Protein AF-A0A9D1V4P6-F1 (afdb_monomer_lite)

Organism: NCBI:txid2838596

Structure (mmCIF, N/CA/C/O backbone):
data_AF-A0A9D1V4P6-F1
#
_entry.id   AF-A0A9D1V4P6-F1
#
loop_
_atom_site.group_PDB
_atom_site.id
_atom_site.type_symbol
_atom_site.label_atom_id
_atom_site.label_alt_id
_atom_site.label_comp_id
_atom_site.label_asym_id
_atom_site.label_entity_id
_atom_site.label_seq_id
_atom_site.pdbx_PDB_ins_code
_atom_site.Cartn_x
_atom_site.Cartn_y
_atom_site.Cartn_z
_atom_site.occupancy
_atom_site.B_iso_or_equiv
_atom_site.auth_seq_id
_atom_site.auth_comp_id
_atom_site.auth_asym_id
_atom_site.auth_atom_id
_atom_site.pdbx_PDB_model_num
ATOM 1 N N . MET A 1 1 ? 17.945 -30.569 3.697 1.00 49.16 1 MET A N 1
ATOM 2 C CA . MET A 1 1 ? 18.849 -29.405 3.568 1.00 49.16 1 MET A CA 1
ATOM 3 C C . MET A 1 1 ? 18.125 -28.332 2.766 1.00 49.16 1 MET A C 1
ATOM 5 O O . MET A 1 1 ? 17.898 -28.529 1.579 1.00 49.16 1 MET A O 1
ATOM 9 N N . LYS A 1 2 ? 17.649 -27.259 3.410 1.00 55.53 2 LYS A N 1
ATOM 10 C CA . LYS A 1 2 ? 17.020 -26.137 2.695 1.00 55.53 2 LYS A CA 1
ATOM 11 C C . LYS A 1 2 ? 18.140 -25.430 1.932 1.00 55.53 2 LYS A C 1
ATOM 13 O O . LYS A 1 2 ? 19.076 -24.958 2.566 1.00 55.53 2 LYS A O 1
ATOM 18 N N . LYS A 1 3 ? 18.102 -25.438 0.597 1.00 56.00 3 LYS A N 1
ATOM 19 C CA . LYS A 1 3 ? 19.032 -24.646 -0.216 1.00 56.00 3 LYS A CA 1
ATOM 20 C C . LYS A 1 3 ? 18.768 -23.180 0.124 1.00 56.00 3 LYS A C 1
ATOM 22 O O . LYS A 1 3 ? 17.733 -22.646 -0.261 1.00 56.00 3 LYS A O 1
ATOM 27 N N . VAL A 1 4 ? 19.644 -22.584 0.925 1.00 59.75 4 VAL A N 1
ATOM 28 C CA . VAL A 1 4 ? 19.560 -21.170 1.285 1.00 59.75 4 VAL A CA 1
ATOM 29 C C . VAL A 1 4 ? 19.909 -20.393 0.024 1.00 59.75 4 VAL A C 1
ATOM 31 O O . VAL A 1 4 ? 21.010 -20.542 -0.502 1.00 59.75 4 VAL A O 1
ATOM 34 N N . ASN A 1 5 ? 18.942 -19.657 -0.524 1.00 72.69 5 ASN A N 1
ATOM 35 C CA . ASN A 1 5 ? 19.188 -18.768 -1.650 1.00 72.69 5 ASN A CA 1
ATOM 36 C C . ASN A 1 5 ? 19.633 -17.418 -1.065 1.00 72.69 5 ASN A C 1
ATOM 38 O O . ASN A 1 5 ? 18.779 -16.677 -0.577 1.00 72.69 5 ASN A O 1
ATOM 42 N N . PRO A 1 6 ? 20.934 -17.088 -1.095 1.00 70.38 6 PRO A N 1
ATOM 43 C CA . PRO A 1 6 ? 21.469 -15.913 -0.406 1.00 70.38 6 PRO A CA 1
ATOM 44 C C . PRO A 1 6 ? 20.868 -14.594 -0.916 1.00 70.38 6 PRO A C 1
ATOM 46 O O . PRO A 1 6 ? 20.817 -13.609 -0.183 1.00 70.38 6 PRO A O 1
ATOM 49 N N . VAL A 1 7 ? 20.363 -14.577 -2.154 1.00 71.94 7 VAL A N 1
ATOM 50 C CA . VAL A 1 7 ? 19.687 -13.414 -2.744 1.00 71.94 7 VAL A CA 1
ATOM 51 C C . VAL A 1 7 ? 18.338 -13.161 -2.070 1.00 71.94 7 VAL A C 1
ATOM 53 O O . VAL A 1 7 ? 17.961 -12.016 -1.829 1.00 71.94 7 VAL A O 1
ATOM 56 N N . GLN A 1 8 ? 17.618 -14.231 -1.729 1.00 75.25 8 GLN A N 1
ATOM 57 C CA . GLN A 1 8 ? 16.301 -14.129 -1.113 1.00 75.25 8 GLN A CA 1
ATOM 58 C C . GLN A 1 8 ? 16.393 -13.599 0.323 1.00 75.25 8 GLN A C 1
ATOM 60 O O . GLN A 1 8 ? 15.545 -12.808 0.734 1.00 75.25 8 GLN A O 1
ATOM 65 N N . ASP A 1 9 ? 17.443 -13.983 1.048 1.00 78.62 9 ASP A N 1
ATOM 66 C CA . ASP A 1 9 ? 17.701 -13.520 2.414 1.00 78.62 9 ASP A CA 1
ATOM 67 C C . ASP A 1 9 ? 18.124 -12.042 2.447 1.00 78.62 9 ASP A C 1
ATOM 69 O O . ASP A 1 9 ? 17.712 -11.291 3.333 1.00 78.62 9 ASP A O 1
ATOM 73 N N . ALA A 1 10 ? 18.904 -11.590 1.457 1.00 87.38 10 ALA A N 1
ATOM 74 C CA . ALA A 1 10 ? 19.260 -10.178 1.312 1.00 87.38 10 ALA A CA 1
ATOM 75 C C . ALA A 1 10 ? 18.021 -9.304 1.048 1.00 87.38 10 ALA A C 1
ATOM 77 O O . ALA A 1 10 ? 17.852 -8.262 1.681 1.00 87.38 10 ALA A O 1
ATOM 78 N N . LEU A 1 11 ? 17.119 -9.768 0.177 1.00 88.06 11 LEU A N 1
ATOM 79 C CA . LEU A 1 11 ? 15.854 -9.091 -0.105 1.00 88.06 11 LEU A CA 1
ATOM 80 C C . LEU A 1 11 ? 14.940 -9.031 1.129 1.00 88.06 11 LEU A C 1
ATOM 82 O O . LEU A 1 11 ? 14.289 -8.016 1.367 1.00 88.06 11 LEU A O 1
ATOM 86 N N . GLU A 1 12 ? 14.873 -10.104 1.923 1.00 87.94 12 GLU A N 1
ATOM 87 C CA . GLU A 1 12 ? 14.105 -10.092 3.174 1.00 87.94 12 GLU A CA 1
ATOM 88 C C . GLU A 1 12 ? 14.614 -9.023 4.148 1.00 87.94 12 GLU A C 1
ATOM 90 O O . GLU A 1 12 ? 13.798 -8.307 4.731 1.00 87.94 12 GLU A O 1
ATOM 95 N N . ARG A 1 13 ? 15.937 -8.877 4.289 1.00 90.38 13 ARG A N 1
ATOM 96 C CA . ARG A 1 13 ? 16.547 -7.838 5.133 1.00 90.38 13 ARG A CA 1
ATOM 97 C C . ARG A 1 13 ? 16.227 -6.433 4.636 1.00 90.38 13 ARG A C 1
ATOM 99 O O . ARG A 1 13 ? 15.768 -5.611 5.421 1.00 90.38 13 ARG A O 1
ATOM 106 N N . GLU A 1 14 ? 16.366 -6.184 3.335 1.00 92.88 14 GLU A N 1
ATOM 107 C CA . GLU A 1 14 ? 16.023 -4.883 2.747 1.00 92.88 14 GLU A CA 1
ATOM 108 C C . GLU A 1 14 ? 14.546 -4.528 2.988 1.00 92.88 14 GLU A C 1
ATOM 110 O O . GLU A 1 14 ? 14.211 -3.406 3.367 1.00 92.88 14 GLU A O 1
ATOM 115 N N . ILE A 1 15 ? 13.643 -5.501 2.830 1.00 93.31 15 ILE A N 1
ATOM 116 C CA . ILE A 1 15 ? 12.218 -5.306 3.111 1.00 93.31 15 ILE A CA 1
ATOM 117 C C . ILE A 1 15 ? 11.986 -5.006 4.597 1.00 93.31 15 ILE A C 1
ATOM 119 O O . ILE A 1 15 ? 11.175 -4.135 4.914 1.00 93.31 15 ILE A O 1
ATOM 123 N N . GLN A 1 16 ? 12.678 -5.688 5.511 1.00 92.12 16 GLN A N 1
ATOM 124 C CA . GLN A 1 16 ? 12.578 -5.402 6.944 1.00 92.12 16 GLN A CA 1
ATOM 125 C C . GLN A 1 16 ? 13.032 -3.975 7.269 1.00 92.12 16 GLN A C 1
ATOM 127 O O . GLN A 1 16 ? 12.302 -3.263 7.961 1.00 92.12 16 GLN A O 1
ATOM 132 N N . ASP A 1 17 ? 14.153 -3.524 6.706 1.00 94.12 17 ASP A N 1
ATOM 133 C CA . ASP A 1 17 ? 14.674 -2.166 6.900 1.00 94.12 17 ASP A CA 1
ATOM 134 C C . ASP A 1 17 ? 13.703 -1.101 6.364 1.00 94.12 17 ASP A C 1
ATOM 136 O O . ASP A 1 17 ? 13.435 -0.092 7.021 1.00 94.12 17 ASP A O 1
ATOM 140 N N . LEU A 1 18 ? 13.081 -1.355 5.206 1.00 93.00 18 LEU A N 1
ATOM 141 C CA . LEU A 1 18 ? 12.051 -0.481 4.636 1.00 93.00 18 LEU A CA 1
ATOM 142 C C . LEU A 1 18 ? 10.794 -0.383 5.517 1.00 93.00 18 LEU A C 1
ATOM 144 O O . LEU A 1 18 ? 10.125 0.657 5.525 1.00 93.00 18 LEU A O 1
ATOM 148 N N . LEU A 1 19 ? 10.443 -1.454 6.237 1.00 94.31 19 LEU A N 1
ATOM 149 C CA . LEU A 1 19 ? 9.251 -1.524 7.089 1.00 94.31 19 LEU A CA 1
ATOM 150 C C . LEU A 1 19 ? 9.510 -1.152 8.558 1.00 94.31 19 LEU A C 1
ATOM 152 O O . LEU A 1 19 ? 8.548 -0.886 9.289 1.00 94.31 19 LEU A O 1
ATOM 156 N N . ALA A 1 20 ? 10.771 -1.083 8.988 1.00 93.81 20 ALA A N 1
ATOM 157 C CA . ALA A 1 20 ? 11.182 -0.701 10.337 1.00 93.81 20 ALA A CA 1
ATOM 158 C C . ALA A 1 20 ? 10.517 0.593 10.861 1.00 93.81 20 ALA A C 1
ATOM 160 O O . ALA A 1 20 ? 9.982 0.551 11.971 1.00 93.81 20 ALA A O 1
ATOM 161 N N . PRO A 1 21 ? 10.429 1.705 10.095 1.00 94.56 21 PRO A N 1
ATOM 162 C CA . PRO A 1 21 ? 9.886 2.966 10.611 1.00 94.56 21 PRO A CA 1
ATOM 163 C C . PRO A 1 21 ? 8.352 3.014 10.727 1.00 94.56 21 PRO A C 1
ATOM 165 O O . PRO A 1 21 ? 7.805 4.000 11.222 1.00 94.56 21 PRO A O 1
ATOM 168 N N . TYR A 1 22 ? 7.625 2.002 10.246 1.00 94.25 22 TYR A N 1
ATOM 169 C CA . TYR A 1 22 ? 6.158 1.988 10.278 1.00 94.25 22 TYR A CA 1
ATOM 170 C C . TYR A 1 22 ? 5.630 1.244 11.517 1.00 94.25 22 TYR A C 1
ATOM 172 O O . TYR A 1 22 ? 6.310 0.357 12.023 1.00 94.25 22 TYR A O 1
ATOM 180 N N . PRO A 1 23 ? 4.425 1.553 12.026 1.00 93.94 23 PRO A N 1
ATOM 181 C CA . PRO A 1 23 ? 3.802 0.770 13.098 1.00 93.94 23 PRO A CA 1
ATOM 182 C C . PRO A 1 23 ? 3.298 -0.590 12.588 1.00 93.94 23 PRO A C 1
ATOM 184 O O . PRO A 1 23 ? 3.123 -0.769 11.384 1.00 93.94 23 PRO A O 1
ATOM 187 N N . ASP A 1 24 ? 3.044 -1.536 13.494 1.00 93.75 24 ASP A N 1
ATOM 188 C CA . ASP A 1 24 ? 2.367 -2.806 13.197 1.00 93.75 24 ASP A CA 1
ATOM 189 C C . ASP A 1 24 ? 1.133 -2.950 14.107 1.00 93.75 24 ASP A C 1
ATOM 191 O O . ASP A 1 24 ? 1.297 -2.921 15.328 1.00 93.75 24 ASP A O 1
ATOM 195 N N . PRO A 1 25 ? -0.099 -3.040 13.572 1.00 92.31 25 PRO A N 1
ATOM 196 C CA . PRO A 1 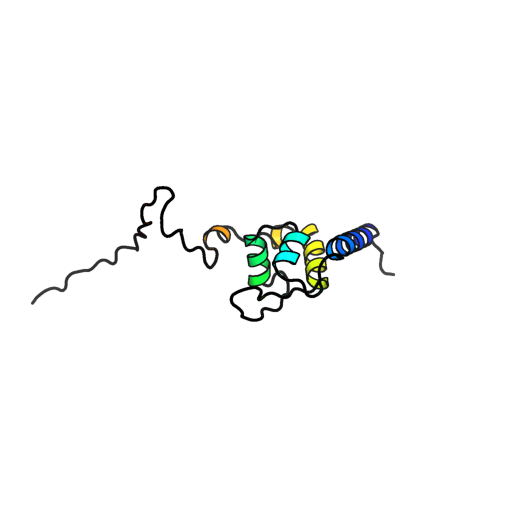25 ? -0.468 -2.965 12.157 1.00 92.31 25 PRO A CA 1
ATOM 197 C C . PRO A 1 25 ? -0.386 -1.537 11.588 1.00 92.31 25 PRO A C 1
ATOM 199 O O . PRO A 1 25 ? -0.719 -0.549 12.251 1.00 92.31 25 PRO A O 1
ATOM 202 N N . MET A 1 26 ? 0.005 -1.411 10.316 1.00 94.25 26 MET A N 1
ATOM 203 C CA . MET A 1 26 ? 0.076 -0.123 9.623 1.00 94.25 26 MET A CA 1
ATOM 204 C C . MET A 1 26 ? -1.224 0.226 8.896 1.00 94.25 26 MET A C 1
ATOM 206 O O . MET A 1 26 ? -1.937 -0.627 8.372 1.00 94.25 26 MET A O 1
ATOM 210 N N . GLY A 1 27 ? -1.514 1.524 8.801 1.00 94.25 27 GLY A N 1
ATOM 211 C CA . GLY A 1 27 ? -2.630 2.021 7.998 1.00 94.25 27 GLY A CA 1
ATOM 212 C C . GLY A 1 27 ? -2.290 2.169 6.510 1.00 94.25 27 GLY A C 1
ATOM 213 O O . GLY A 1 27 ? -1.124 2.198 6.108 1.00 94.25 27 GLY A O 1
ATOM 214 N N . ARG A 1 28 ? -3.321 2.408 5.685 1.00 94.19 28 ARG A N 1
ATOM 215 C CA . ARG A 1 28 ? -3.202 2.612 4.222 1.00 94.19 28 ARG A CA 1
ATOM 216 C C . ARG A 1 28 ? -2.139 3.642 3.811 1.00 94.19 28 ARG A C 1
ATOM 218 O O . ARG A 1 28 ? -1.482 3.475 2.787 1.00 94.19 28 ARG A O 1
ATOM 225 N N . THR A 1 29 ? -1.980 4.726 4.573 1.00 94.31 29 THR A N 1
ATOM 226 C CA . THR A 1 29 ? -0.980 5.766 4.271 1.00 94.31 29 THR A CA 1
ATOM 227 C C . THR A 1 29 ? 0.447 5.245 4.420 1.00 94.31 29 THR A C 1
ATOM 229 O O . THR A 1 29 ? 1.282 5.559 3.574 1.00 94.31 29 THR A O 1
ATOM 232 N N . GLY A 1 30 ? 0.715 4.446 5.460 1.00 94.75 30 GLY A N 1
ATOM 233 C CA . GLY A 1 30 ? 2.010 3.794 5.663 1.00 94.75 30 GLY A CA 1
ATOM 234 C C . GLY A 1 30 ? 2.287 2.793 4.550 1.00 94.75 30 GLY A C 1
ATOM 235 O O . GLY A 1 30 ? 3.285 2.926 3.852 1.00 94.75 30 GLY A O 1
ATOM 236 N N . PHE A 1 31 ? 1.320 1.914 4.275 1.00 95.94 31 PHE A N 1
ATOM 237 C CA . PHE A 1 31 ? 1.387 0.941 3.183 1.00 95.94 31 PHE A CA 1
ATOM 238 C C . PHE A 1 31 ? 1.709 1.580 1.824 1.00 95.94 31 PHE A C 1
ATOM 240 O O . PHE A 1 31 ? 2.618 1.139 1.122 1.00 95.94 31 PHE A O 1
ATOM 247 N N . ARG A 1 32 ? 1.025 2.680 1.472 1.00 95.88 32 ARG A N 1
ATOM 248 C CA . ARG A 1 32 ? 1.289 3.431 0.235 1.00 95.88 32 ARG A CA 1
ATOM 249 C C . ARG A 1 32 ? 2.740 3.919 0.156 1.00 95.88 32 ARG A C 1
ATOM 251 O O . ARG A 1 32 ? 3.357 3.795 -0.900 1.00 95.88 32 ARG A O 1
ATOM 258 N N . LYS A 1 33 ? 3.250 4.513 1.243 1.00 95.69 33 LYS A N 1
ATOM 259 C CA . LYS A 1 33 ? 4.610 5.067 1.304 1.00 95.69 33 LYS A CA 1
ATOM 260 C C . LYS A 1 33 ? 5.661 3.956 1.257 1.00 95.69 33 LYS A C 1
ATOM 262 O O . LYS A 1 33 ? 6.560 4.036 0.427 1.00 95.69 33 LYS A O 1
ATOM 267 N N . ALA A 1 34 ? 5.492 2.910 2.065 1.00 94.81 34 ALA A N 1
ATOM 268 C CA . ALA A 1 34 ? 6.377 1.749 2.108 1.00 94.81 34 ALA A CA 1
ATOM 269 C C . ALA A 1 34 ? 6.489 1.062 0.738 1.00 94.81 34 ALA A C 1
ATOM 271 O O . ALA A 1 34 ? 7.585 0.808 0.253 1.00 94.81 34 ALA A O 1
ATOM 272 N N . CYS A 1 35 ? 5.359 0.842 0.060 1.00 93.56 35 CYS A N 1
ATOM 273 C CA . CYS A 1 35 ? 5.331 0.135 -1.222 1.00 93.56 35 CYS A CA 1
ATOM 274 C C . CYS A 1 35 ? 5.612 1.015 -2.451 1.00 93.56 35 CYS A C 1
ATOM 276 O O . CYS A 1 35 ? 5.611 0.498 -3.573 1.00 93.56 35 CYS A O 1
ATOM 278 N N . ARG A 1 36 ? 5.793 2.332 -2.268 1.00 94.19 36 ARG A N 1
ATOM 279 C CA . ARG A 1 36 ? 5.951 3.325 -3.349 1.00 94.19 36 ARG A CA 1
ATOM 280 C C . ARG A 1 36 ? 4.877 3.187 -4.439 1.00 94.19 36 ARG A C 1
ATOM 282 O O . ARG A 1 36 ? 5.174 3.126 -5.629 1.00 94.19 36 ARG A O 1
ATOM 289 N N . ILE A 1 37 ? 3.613 3.103 -4.026 1.00 94.00 37 ILE A N 1
ATOM 290 C CA . ILE A 1 37 ? 2.465 2.959 -4.937 1.00 94.00 37 ILE A CA 1
ATOM 291 C C . ILE A 1 37 ? 1.563 4.195 -4.931 1.00 94.00 37 ILE A C 1
ATOM 293 O O . ILE A 1 37 ? 1.564 5.010 -4.005 1.00 94.00 37 ILE A O 1
ATOM 297 N N . GLY A 1 38 ? 0.755 4.332 -5.981 1.00 91.81 38 GLY A N 1
ATOM 298 C CA . GLY A 1 38 ? -0.271 5.365 -6.061 1.00 91.81 38 GLY A CA 1
ATOM 299 C C . GLY A 1 38 ? -1.417 5.134 -5.069 1.00 91.81 38 GLY A C 1
ATOM 300 O O . GLY A 1 38 ? -1.657 4.022 -4.598 1.00 91.81 38 GLY A O 1
ATOM 301 N N . THR A 1 39 ? -2.179 6.193 -4.786 1.00 90.31 39 THR A N 1
ATOM 302 C CA . THR A 1 39 ? -3.365 6.127 -3.911 1.00 90.31 39 THR A CA 1
ATOM 303 C C . THR A 1 39 ? -4.419 5.153 -4.436 1.00 90.31 39 THR A C 1
ATOM 305 O O . THR A 1 39 ? -5.032 4.424 -3.667 1.00 90.31 39 THR A O 1
ATOM 308 N N . ARG A 1 40 ? -4.633 5.125 -5.752 1.00 90.19 40 ARG A N 1
ATOM 309 C CA . ARG A 1 40 ? -5.655 4.271 -6.375 1.00 90.19 40 ARG A CA 1
ATOM 310 C C . ARG A 1 40 ? -5.244 2.802 -6.354 1.00 90.19 40 ARG A C 1
ATOM 312 O O . ARG A 1 40 ? -6.070 1.939 -6.084 1.00 90.19 40 ARG A O 1
ATOM 319 N N . THR A 1 41 ? -3.958 2.537 -6.571 1.00 92.31 41 THR A N 1
ATOM 320 C CA . THR A 1 41 ? -3.376 1.193 -6.513 1.00 92.31 41 THR A CA 1
ATOM 321 C C . THR A 1 41 ? -3.439 0.624 -5.101 1.00 92.31 41 THR A C 1
ATOM 323 O O . THR A 1 41 ? -3.822 -0.525 -4.936 1.00 92.31 41 THR A O 1
ATOM 326 N N . SER A 1 42 ? -3.147 1.422 -4.066 1.00 93.44 42 SER A N 1
ATOM 327 C CA . SER A 1 42 ? -3.271 0.925 -2.690 1.00 93.44 42 SER A CA 1
ATOM 328 C C . SER A 1 42 ? -4.706 0.544 -2.347 1.00 93.44 42 SER A C 1
ATOM 330 O O . SER A 1 42 ? -4.923 -0.426 -1.637 1.00 93.44 42 SER A O 1
ATOM 332 N N . ILE A 1 43 ? -5.695 1.261 -2.880 1.00 91.56 43 ILE A N 1
ATOM 333 C CA . ILE A 1 43 ? -7.104 0.949 -2.633 1.00 91.56 43 ILE A CA 1
ATOM 334 C C . ILE A 1 43 ? -7.529 -0.299 -3.401 1.00 91.56 43 ILE A C 1
ATOM 336 O O . ILE A 1 43 ? -8.172 -1.158 -2.810 1.00 91.56 43 ILE A O 1
ATOM 340 N N . TYR A 1 44 ? -7.105 -0.439 -4.660 1.00 92.44 44 TYR A N 1
ATOM 341 C CA . TYR A 1 44 ? -7.303 -1.667 -5.429 1.00 92.44 44 TYR A CA 1
ATOM 342 C C . TYR A 1 44 ? -6.808 -2.896 -4.666 1.00 92.44 44 TYR A C 1
ATOM 344 O O . TYR A 1 44 ? -7.574 -3.830 -4.460 1.00 92.44 44 TYR A O 1
ATOM 352 N N . LEU A 1 45 ? -5.554 -2.875 -4.206 1.00 93.81 45 LEU A N 1
ATOM 353 C CA . LEU A 1 45 ? -4.921 -4.019 -3.544 1.00 93.81 45 LEU A CA 1
ATOM 354 C C . LEU A 1 45 ? -5.648 -4.439 -2.261 1.00 93.81 45 LEU A C 1
ATOM 356 O O . LEU A 1 45 ? -5.773 -5.628 -1.991 1.00 93.81 45 LEU A O 1
ATOM 360 N N . LEU A 1 46 ? -6.145 -3.465 -1.495 1.00 93.06 46 LEU A N 1
ATOM 361 C CA . LEU A 1 46 ? -6.846 -3.717 -0.235 1.00 93.06 46 LEU A CA 1
ATOM 362 C C . LEU A 1 46 ? -8.306 -4.135 -0.455 1.00 93.06 46 LEU A C 1
ATOM 364 O O . LEU A 1 46 ? -8.805 -4.999 0.253 1.00 93.06 46 LEU A O 1
ATOM 368 N N . GLN A 1 47 ? -8.996 -3.554 -1.443 1.00 89.69 47 GLN A N 1
ATOM 369 C CA . GLN A 1 47 ? -10.389 -3.905 -1.753 1.00 89.69 47 GLN A CA 1
ATOM 370 C C . GLN A 1 47 ? -10.520 -5.248 -2.472 1.00 89.69 47 GLN A C 1
ATOM 372 O O . GLN A 1 47 ? -11.493 -5.958 -2.249 1.00 89.69 47 GLN A O 1
ATOM 377 N N . SER A 1 48 ? -9.557 -5.590 -3.330 1.00 90.19 48 SER A N 1
ATOM 378 C CA . SER A 1 48 ? -9.514 -6.884 -4.026 1.00 90.19 48 SER A CA 1
ATOM 379 C C . SER A 1 48 ? -9.021 -8.031 -3.141 1.00 90.19 48 SER A C 1
ATOM 381 O O . SER A 1 48 ? -9.108 -9.184 -3.549 1.00 90.19 48 SER A O 1
ATOM 383 N N . GLY A 1 49 ? -8.481 -7.734 -1.953 1.00 91.56 49 GLY A N 1
ATOM 384 C CA . GLY A 1 49 ? -7.903 -8.739 -1.057 1.00 91.56 49 GLY A CA 1
ATOM 385 C C . GLY A 1 49 ? -6.545 -9.285 -1.511 1.00 91.56 49 GLY A C 1
ATOM 386 O O . GLY A 1 49 ? -6.045 -10.235 -0.916 1.00 91.56 49 GLY A O 1
ATOM 387 N N . LEU A 1 50 ? -5.914 -8.684 -2.529 1.00 93.38 50 LEU A N 1
ATOM 388 C CA . LEU A 1 50 ? -4.561 -9.051 -2.975 1.00 93.38 50 LEU A CA 1
ATOM 389 C C . LEU A 1 50 ? -3.506 -8.830 -1.887 1.00 93.38 50 LEU A C 1
ATOM 391 O O . LEU A 1 50 ? -2.479 -9.512 -1.867 1.00 93.38 50 LEU A O 1
ATOM 395 N N . VAL A 1 51 ? -3.760 -7.866 -1.003 1.00 94.50 51 VAL A N 1
ATOM 396 C CA . VAL A 1 51 ? -3.025 -7.683 0.246 1.00 94.50 51 VAL A CA 1
ATOM 397 C C . VAL A 1 51 ? -4.007 -7.895 1.395 1.00 94.50 51 VAL A C 1
ATOM 399 O O . VAL A 1 51 ? -4.962 -7.118 1.503 1.00 94.50 51 VAL A O 1
ATOM 402 N N . PRO A 1 52 ? -3.794 -8.920 2.242 1.00 94.62 52 PRO A N 1
ATOM 403 C CA . PRO A 1 52 ? -4.617 -9.141 3.420 1.00 94.62 52 PRO A CA 1
ATOM 404 C C . PRO A 1 52 ? -4.661 -7.891 4.299 1.00 94.62 52 PRO A C 1
ATOM 406 O O . PRO A 1 52 ? -3.645 -7.237 4.547 1.00 94.62 52 PRO A O 1
ATOM 409 N N . CYS A 1 53 ? -5.862 -7.521 4.731 1.00 94.56 53 CYS A N 1
ATOM 410 C CA . CYS A 1 53 ? -6.057 -6.402 5.637 1.00 94.56 53 CYS A CA 1
ATOM 411 C C . CYS A 1 53 ? -7.341 -6.574 6.441 1.00 94.56 53 CYS A C 1
ATOM 413 O O . CYS A 1 53 ? -8.326 -7.139 5.964 1.00 94.56 53 CYS A O 1
ATOM 415 N N . GLU A 1 54 ? -7.348 -6.024 7.649 1.00 92.75 54 GLU A N 1
ATOM 416 C CA . GLU A 1 54 ? -8.566 -5.872 8.428 1.00 92.75 54 GLU A CA 1
ATOM 417 C C . GLU A 1 54 ? -9.234 -4.549 8.056 1.00 92.75 54 GLU A C 1
ATOM 419 O O . GLU A 1 54 ? -8.603 -3.483 8.071 1.00 92.75 54 GLU A O 1
ATOM 424 N N . ASN A 1 55 ? -10.530 -4.603 7.755 1.00 89.38 55 ASN A N 1
ATOM 425 C CA . ASN A 1 55 ? -11.342 -3.422 7.500 1.00 89.38 55 ASN A CA 1
ATOM 426 C C . ASN A 1 55 ? -12.320 -3.205 8.660 1.00 89.38 55 ASN A C 1
ATOM 428 O O . ASN A 1 55 ? -13.215 -4.006 8.897 1.00 89.38 55 ASN A O 1
ATOM 432 N N . THR A 1 56 ? -12.171 -2.085 9.367 1.00 87.81 56 THR A N 1
ATOM 433 C CA . THR A 1 56 ? -13.010 -1.721 10.525 1.00 87.81 56 THR A CA 1
ATOM 434 C C . THR A 1 56 ? -14.402 -1.200 10.111 1.00 87.81 56 THR A C 1
ATOM 436 O O . THR A 1 56 ? -15.202 -0.840 10.964 1.00 87.81 56 THR A O 1
ATOM 439 N N . GLY A 1 57 ? -14.697 -1.058 8.812 1.00 86.31 57 GLY A N 1
ATOM 440 C CA . GLY A 1 57 ? -15.991 -0.565 8.307 1.00 86.31 57 GLY A CA 1
ATOM 441 C C . GLY A 1 57 ? -16.216 0.948 8.449 1.00 86.31 57 GLY A C 1
ATOM 442 O O . GLY A 1 57 ? -17.213 1.480 7.971 1.00 86.31 57 GLY A O 1
ATOM 443 N N . LYS A 1 58 ? -15.278 1.674 9.068 1.00 88.62 58 LYS A N 1
ATOM 444 C CA . LYS A 1 58 ? -15.318 3.141 9.174 1.00 88.62 58 LYS A CA 1
ATOM 445 C C . LYS A 1 58 ? -15.171 3.799 7.797 1.00 88.62 58 LYS A C 1
ATOM 447 O O . LYS A 1 58 ? -14.482 3.287 6.919 1.00 88.62 58 LYS A O 1
ATOM 452 N N . GLN A 1 59 ? -15.732 4.996 7.630 1.00 80.50 59 GLN A N 1
ATOM 453 C CA . GLN A 1 59 ? -15.618 5.743 6.370 1.00 80.50 59 GLN A CA 1
ATOM 454 C C . GLN A 1 59 ? -14.167 6.136 6.042 1.00 80.50 59 GLN A C 1
ATOM 456 O O . GLN A 1 59 ? -13.759 6.167 4.881 1.00 80.50 59 GLN A O 1
ATOM 461 N N . THR A 1 60 ? -13.366 6.437 7.067 1.00 85.50 60 THR A N 1
ATOM 462 C CA . THR A 1 60 ? -11.956 6.813 6.922 1.00 85.50 60 THR A CA 1
ATOM 463 C C . THR A 1 60 ? -11.077 6.009 7.875 1.00 85.50 60 THR A C 1
ATOM 465 O O . THR A 1 60 ? -11.550 5.495 8.887 1.00 85.50 60 THR A O 1
ATOM 468 N N . ARG A 1 61 ? -9.783 5.881 7.536 1.00 85.44 61 ARG A N 1
ATOM 469 C CA . ARG A 1 61 ? -8.767 5.158 8.334 1.00 85.44 61 ARG A CA 1
ATOM 470 C C . ARG A 1 61 ? -9.217 3.750 8.771 1.00 85.44 61 ARG A C 1
ATOM 472 O O . ARG A 1 61 ? -8.926 3.319 9.878 1.00 85.44 61 ARG A O 1
ATOM 479 N N . CYS A 1 62 ? -9.928 3.045 7.893 1.00 90.06 62 CYS A N 1
ATOM 480 C CA . CYS A 1 62 ? -10.544 1.756 8.194 1.00 90.06 62 CYS A CA 1
ATOM 481 C C . CYS A 1 62 ? -9.627 0.541 8.024 1.00 90.06 62 CYS A C 1
ATOM 483 O O . CYS A 1 62 ? -9.945 -0.512 8.563 1.00 90.06 62 CYS A O 1
ATOM 485 N N . TYR A 1 63 ? -8.510 0.687 7.310 1.00 92.94 63 TYR A N 1
ATOM 486 C CA . TYR A 1 63 ? -7.587 -0.410 7.021 1.00 92.94 63 TYR A CA 1
ATOM 487 C C . TYR A 1 63 ? -6.502 -0.549 8.086 1.00 92.94 63 TYR A C 1
ATOM 489 O O . TYR A 1 63 ? -5.811 0.434 8.385 1.00 92.94 63 TYR A O 1
ATOM 497 N N . LYS A 1 64 ? -6.297 -1.780 8.552 1.00 95.25 64 LYS A N 1
ATOM 498 C CA . LYS A 1 64 ? -5.124 -2.226 9.307 1.00 95.25 64 LYS A CA 1
ATOM 499 C C . LYS A 1 64 ? -4.449 -3.354 8.532 1.00 95.25 64 LYS A C 1
ATOM 501 O O . LYS A 1 64 ? -5.117 -4.288 8.100 1.00 95.25 64 LYS A O 1
ATOM 506 N N . ILE A 1 65 ? -3.150 -3.228 8.304 1.00 96.31 65 ILE A N 1
ATOM 507 C CA . ILE A 1 65 ? -2.375 -4.135 7.455 1.00 96.31 65 ILE A CA 1
ATOM 508 C C . ILE A 1 65 ? -1.165 -4.584 8.268 1.00 96.31 65 ILE A C 1
ATOM 510 O O . ILE A 1 65 ? -0.426 -3.730 8.768 1.00 96.31 65 ILE A O 1
ATOM 514 N N . ALA A 1 66 ? -0.966 -5.891 8.414 1.00 96.19 66 ALA A N 1
ATOM 515 C CA . ALA A 1 66 ? 0.180 -6.413 9.146 1.00 96.19 66 ALA A CA 1
ATOM 516 C C . ALA A 1 66 ? 1.475 -6.198 8.350 1.00 96.19 66 ALA A C 1
ATOM 518 O O . ALA A 1 66 ? 1.491 -6.297 7.118 1.00 96.19 66 ALA A O 1
ATOM 519 N N . LYS A 1 67 ? 2.591 -5.932 9.038 1.00 95.75 67 LYS A N 1
ATOM 520 C CA . LYS A 1 67 ? 3.905 -5.807 8.376 1.00 95.75 67 LYS A CA 1
ATOM 521 C C . LYS A 1 67 ? 4.295 -7.066 7.605 1.00 95.75 67 LYS A C 1
ATOM 523 O O . LYS A 1 67 ? 4.870 -6.956 6.524 1.00 95.75 67 LYS A O 1
ATOM 528 N N . SER A 1 68 ? 3.961 -8.238 8.141 1.00 94.88 68 SER A N 1
ATOM 529 C CA . SER A 1 68 ? 4.189 -9.539 7.503 1.00 94.88 68 SER A CA 1
ATOM 530 C C . SER A 1 68 ? 3.522 -9.633 6.129 1.00 94.88 68 SER A C 1
ATOM 532 O O . SER A 1 68 ? 4.161 -10.056 5.166 1.00 94.88 68 SER A O 1
ATOM 534 N N . ASP A 1 69 ? 2.277 -9.172 6.012 1.00 95.44 69 ASP A N 1
ATOM 535 C CA . ASP A 1 69 ? 1.519 -9.195 4.759 1.00 95.44 69 ASP A CA 1
ATOM 536 C C . ASP A 1 69 ? 2.088 -8.215 3.733 1.00 95.44 69 ASP A C 1
ATOM 538 O O . ASP A 1 69 ? 2.191 -8.531 2.546 1.00 95.44 69 ASP A O 1
ATOM 542 N N . VAL A 1 70 ? 2.533 -7.037 4.186 1.00 95.50 70 VAL A N 1
ATOM 543 C CA . VAL A 1 70 ? 3.225 -6.072 3.319 1.00 95.50 70 VAL A CA 1
ATOM 544 C C . VAL A 1 70 ? 4.546 -6.645 2.812 1.00 95.50 70 VAL A C 1
ATOM 546 O O . VAL A 1 70 ? 4.848 -6.522 1.624 1.00 95.50 70 VAL A O 1
ATOM 549 N N . ALA A 1 71 ? 5.317 -7.303 3.679 1.00 94.69 71 ALA A N 1
ATOM 550 C CA . ALA A 1 71 ? 6.553 -7.963 3.286 1.00 94.69 71 ALA A CA 1
ATOM 551 C C . ALA A 1 71 ? 6.287 -9.077 2.261 1.00 94.69 71 ALA A C 1
ATOM 553 O O . ALA A 1 71 ? 6.950 -9.133 1.226 1.00 94.69 71 ALA A O 1
ATOM 554 N N . ALA A 1 72 ? 5.272 -9.917 2.489 1.00 94.12 72 ALA A N 1
ATOM 555 C CA . ALA A 1 72 ? 4.870 -10.961 1.549 1.00 94.12 72 ALA A CA 1
ATOM 556 C C . ALA A 1 72 ? 4.447 -10.382 0.188 1.00 94.12 72 ALA A C 1
ATOM 558 O O . ALA A 1 72 ? 4.866 -10.889 -0.856 1.00 94.12 72 ALA A O 1
ATOM 559 N N . TYR A 1 73 ? 3.678 -9.290 0.194 1.00 94.75 73 TYR A N 1
ATOM 560 C CA . TYR A 1 73 ? 3.300 -8.561 -1.014 1.00 94.75 73 TYR A CA 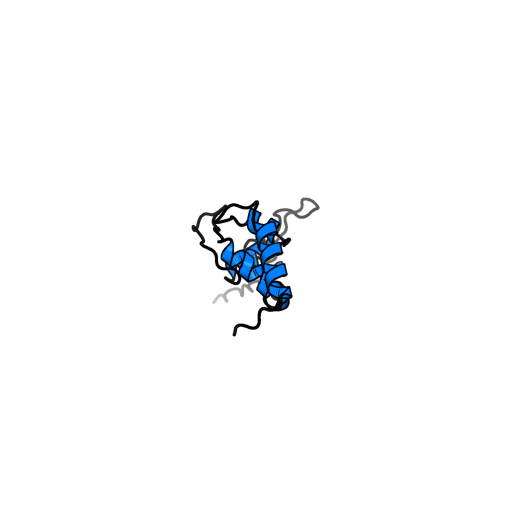1
ATOM 561 C C . TYR A 1 73 ? 4.519 -8.036 -1.777 1.00 94.75 73 TYR A C 1
ATOM 563 O O . TYR A 1 73 ? 4.615 -8.257 -2.980 1.00 94.75 73 TYR A O 1
ATOM 571 N N . LEU A 1 74 ? 5.471 -7.380 -1.104 1.00 93.75 74 LEU A N 1
ATOM 572 C CA . LEU A 1 74 ? 6.668 -6.833 -1.752 1.00 93.75 74 LEU A CA 1
ATOM 573 C C . LEU A 1 74 ? 7.511 -7.927 -2.415 1.00 93.75 74 LEU A C 1
ATOM 575 O O . LEU A 1 74 ? 7.946 -7.757 -3.553 1.00 93.75 74 LEU A O 1
ATOM 579 N N . ARG A 1 75 ? 7.663 -9.076 -1.748 1.00 92.44 75 ARG A N 1
ATOM 580 C CA . ARG A 1 75 ? 8.378 -10.240 -2.292 1.00 92.44 75 ARG A CA 1
ATOM 581 C C . ARG A 1 75 ? 7.695 -10.803 -3.531 1.00 92.44 75 ARG A C 1
ATOM 583 O O . ARG A 1 75 ? 8.339 -10.990 -4.558 1.00 92.44 75 ARG A O 1
ATOM 590 N N . ARG A 1 76 ? 6.384 -11.053 -3.453 1.00 91.88 76 ARG A N 1
ATOM 591 C CA . ARG A 1 76 ? 5.614 -11.609 -4.575 1.00 91.88 76 ARG A CA 1
ATOM 592 C C . ARG A 1 76 ? 5.508 -10.631 -5.737 1.00 91.88 76 ARG A C 1
ATOM 594 O O . ARG A 1 76 ? 5.576 -11.050 -6.881 1.00 91.88 76 ARG A O 1
ATOM 601 N N . ARG A 1 77 ? 5.399 -9.330 -5.465 1.00 93.12 77 ARG A N 1
ATOM 602 C CA . ARG A 1 77 ? 5.342 -8.291 -6.500 1.00 93.12 77 ARG A CA 1
ATOM 603 C C . ARG A 1 77 ? 6.607 -8.244 -7.352 1.00 93.12 77 ARG A C 1
ATOM 605 O O . ARG A 1 77 ? 6.507 -7.940 -8.535 1.00 93.12 77 ARG A O 1
ATOM 612 N N . LEU A 1 78 ? 7.773 -8.512 -6.764 1.00 89.12 78 LEU A N 1
ATOM 613 C CA . LEU A 1 78 ? 9.031 -8.588 -7.509 1.00 89.12 78 LEU A CA 1
ATOM 614 C C . LEU A 1 78 ? 9.069 -9.803 -8.444 1.00 89.12 78 LEU A C 1
ATOM 616 O O . LEU A 1 78 ? 9.594 -9.692 -9.546 1.00 89.12 78 LEU A O 1
ATOM 620 N N . ALA A 1 79 ? 8.482 -10.927 -8.028 1.00 89.62 79 ALA A N 1
ATOM 621 C CA . ALA A 1 79 ? 8.377 -12.125 -8.858 1.00 89.62 79 ALA A CA 1
ATOM 622 C C . ALA A 1 79 ? 7.302 -11.990 -9.954 1.00 89.62 79 ALA A C 1
ATOM 624 O O . ALA A 1 79 ? 7.528 -12.370 -11.098 1.00 89.62 79 ALA A O 1
ATOM 625 N N . GLU A 1 80 ? 6.139 -11.429 -9.612 1.00 90.56 80 GLU A N 1
ATOM 626 C CA . GLU A 1 80 ? 4.943 -11.409 -10.461 1.00 90.56 80 GLU A CA 1
ATOM 627 C C . GLU A 1 80 ? 4.257 -10.029 -10.444 1.00 90.56 80 GLU A C 1
ATOM 629 O O . GLU A 1 80 ? 3.165 -9.855 -9.892 1.00 90.56 80 GLU A O 1
ATOM 634 N N . PRO A 1 81 ? 4.856 -8.999 -11.067 1.00 89.12 81 PRO A N 1
ATOM 635 C CA . PRO A 1 81 ? 4.295 -7.646 -11.050 1.00 89.12 81 PRO A CA 1
ATOM 636 C C . PRO A 1 81 ? 2.948 -7.542 -11.784 1.00 89.12 81 PRO A C 1
ATOM 638 O O . PRO A 1 81 ? 2.108 -6.708 -11.432 1.00 89.12 81 PRO A O 1
ATOM 641 N N . VAL A 1 82 ? 2.716 -8.398 -12.784 1.00 89.88 82 VAL A N 1
ATOM 642 C CA . VAL A 1 82 ? 1.481 -8.417 -13.585 1.00 89.88 82 VAL A CA 1
ATOM 643 C C . VAL A 1 82 ? 0.268 -8.788 -12.729 1.00 89.88 82 VAL A C 1
ATOM 645 O O . VAL A 1 82 ? -0.777 -8.160 -12.868 1.00 89.88 82 VAL A O 1
ATOM 648 N N . TYR A 1 83 ? 0.423 -9.717 -11.781 1.00 90.62 83 TYR A N 1
ATOM 649 C CA . TYR A 1 83 ? -0.656 -10.168 -10.895 1.00 90.62 83 TYR A CA 1
ATOM 650 C C . TYR A 1 83 ? -1.231 -9.034 -10.028 1.00 90.62 83 TYR A C 1
ATOM 652 O O . TYR A 1 83 ? -2.428 -8.970 -9.757 1.00 90.62 83 TYR A O 1
ATOM 660 N N . TYR A 1 84 ? -0.378 -8.087 -9.632 1.00 90.81 84 TYR A N 1
ATOM 661 C CA . TYR A 1 84 ? -0.761 -6.947 -8.796 1.00 90.81 84 TYR A CA 1
ATOM 662 C C . TYR A 1 84 ? -1.161 -5.702 -9.593 1.00 90.81 84 TYR A C 1
ATOM 664 O O . TYR A 1 84 ? -1.523 -4.675 -9.007 1.0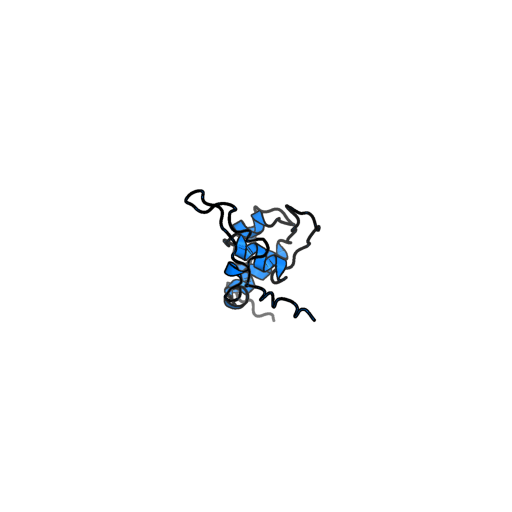0 90.81 84 TYR A O 1
ATOM 672 N N . THR A 1 85 ? -1.097 -5.767 -10.922 1.00 89.44 85 THR A N 1
ATOM 673 C CA . THR A 1 85 ? -1.491 -4.658 -11.787 1.00 89.44 85 THR A CA 1
ATOM 674 C C . THR A 1 85 ? -3.016 -4.654 -11.936 1.00 89.44 85 THR A C 1
ATOM 676 O O . THR A 1 85 ? -3.591 -5.681 -12.292 1.00 89.44 85 THR A O 1
ATOM 679 N N . PRO A 1 86 ? -3.709 -3.529 -11.667 1.00 88.81 86 PRO A N 1
ATOM 680 C CA . PRO A 1 86 ? -5.157 -3.478 -11.831 1.00 88.81 86 PRO A CA 1
ATOM 681 C C . PRO A 1 86 ? -5.575 -3.741 -13.284 1.00 88.81 86 PRO A C 1
ATOM 683 O O . PRO A 1 86 ? -4.889 -3.271 -14.199 1.00 88.81 86 PRO A O 1
ATOM 686 N N . PRO A 1 87 ? -6.717 -4.412 -13.518 1.00 88.31 87 PRO A N 1
ATOM 687 C CA . PRO A 1 87 ? -7.210 -4.659 -14.864 1.00 88.31 87 PRO A CA 1
ATOM 688 C C . PRO A 1 87 ? -7.512 -3.347 -15.597 1.00 88.31 87 PRO A C 1
ATOM 690 O O . PRO A 1 87 ? -7.821 -2.310 -14.991 1.00 88.31 87 PRO A O 1
ATOM 693 N N . SER A 1 88 ? -7.446 -3.400 -16.930 1.00 81.88 88 SER A N 1
ATOM 694 C CA . SER A 1 88 ? -7.797 -2.262 -17.781 1.00 81.88 88 SER A CA 1
ATOM 695 C C . SER A 1 88 ? -9.198 -1.749 -17.432 1.00 81.88 88 SER A C 1
ATOM 697 O O . SER A 1 88 ? -10.140 -2.520 -17.285 1.00 81.88 88 SER A O 1
ATOM 699 N N . GLY A 1 89 ? -9.335 -0.435 -17.245 1.00 81.44 89 GLY A N 1
ATOM 700 C CA . GLY A 1 89 ? -10.603 0.190 -16.855 1.00 81.44 89 GLY A CA 1
ATOM 701 C C . GLY A 1 89 ? -10.848 0.318 -15.346 1.00 81.44 89 GLY A C 1
ATOM 702 O O . GLY A 1 89 ? -11.697 1.126 -14.968 1.00 81.44 89 GLY A O 1
ATOM 703 N N . TRP A 1 90 ? -10.063 -0.324 -14.468 1.00 83.56 90 TRP A N 1
ATOM 704 C CA . TRP A 1 90 ? -10.192 -0.125 -13.011 1.00 83.56 90 TRP A CA 1
ATOM 705 C C . TRP A 1 90 ? -9.995 1.344 -12.606 1.00 83.56 90 TRP A C 1
ATOM 707 O O . TRP A 1 90 ? -10.746 1.917 -11.817 1.00 83.56 90 TRP A O 1
ATOM 717 N N . TYR A 1 91 ? -9.015 2.004 -13.225 1.00 80.12 91 TYR A N 1
ATOM 718 C CA . TYR A 1 91 ? -8.778 3.435 -13.043 1.00 80.12 91 TYR A CA 1
ATOM 719 C C . TYR A 1 91 ? -9.835 4.331 -13.715 1.00 80.12 91 TYR A C 1
ATOM 721 O O . TYR A 1 91 ? -9.836 5.536 -13.475 1.00 80.12 91 TYR A O 1
ATOM 729 N N . LYS A 1 92 ? -10.734 3.806 -14.550 1.00 80.00 92 LYS A N 1
ATOM 730 C CA . LYS A 1 92 ? -11.853 4.581 -15.115 1.00 80.00 92 LYS A CA 1
ATOM 731 C C . LYS A 1 92 ? -13.090 4.471 -14.219 1.00 80.00 92 LYS A C 1
ATOM 733 O O . LYS A 1 92 ? -13.676 5.488 -13.873 1.00 80.00 92 LYS A O 1
ATOM 738 N N . ASN A 1 93 ? -13.385 3.266 -13.734 1.00 74.88 93 ASN A N 1
ATOM 739 C CA . ASN A 1 93 ? -14.582 2.941 -12.946 1.00 74.88 93 ASN A CA 1
ATOM 740 C C . ASN A 1 93 ? -14.325 2.909 -11.436 1.00 74.88 93 ASN A C 1
ATOM 742 O O . ASN A 1 93 ? -14.915 2.119 -10.703 1.00 74.88 93 ASN A O 1
ATOM 746 N N . TYR A 1 94 ? -13.398 3.735 -10.962 1.00 69.06 94 TYR A N 1
ATOM 747 C CA . TYR A 1 94 ? -12.977 3.685 -9.572 1.00 69.06 94 TYR A CA 1
ATOM 748 C C . TYR A 1 94 ? -14.164 3.979 -8.632 1.00 69.06 94 TYR A C 1
ATOM 750 O O . TYR A 1 94 ? -14.817 5.014 -8.809 1.00 69.06 94 TYR A O 1
ATOM 758 N N . PRO A 1 95 ? -14.443 3.116 -7.635 1.00 62.91 95 PRO A N 1
ATOM 759 C CA . PRO A 1 95 ? -15.587 3.280 -6.749 1.00 62.91 95 PRO A CA 1
ATOM 760 C C . PRO A 1 95 ? -15.429 4.599 -5.989 1.00 62.91 95 PRO A C 1
ATOM 762 O O . PRO A 1 95 ? -14.461 4.786 -5.250 1.00 62.91 95 PRO A O 1
ATOM 765 N N . ASN A 1 96 ? -16.366 5.526 -6.204 1.00 63.44 96 ASN A N 1
ATOM 766 C CA . ASN A 1 96 ? -16.353 6.936 -5.776 1.00 63.44 96 ASN A CA 1
ATOM 767 C C . ASN A 1 96 ? -15.662 7.949 -6.706 1.00 63.44 96 ASN A C 1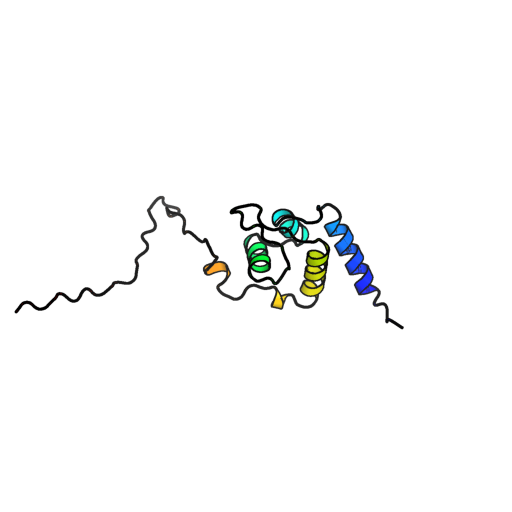
ATOM 769 O O . ASN A 1 96 ? -15.355 9.056 -6.261 1.00 63.44 96 ASN A O 1
ATOM 773 N N . HIS A 1 97 ? -15.460 7.651 -7.993 1.00 62.53 97 HIS A N 1
ATOM 774 C CA . HIS A 1 97 ? -15.239 8.714 -8.977 1.00 62.53 97 HIS A CA 1
ATOM 775 C C . HIS A 1 97 ? -16.543 9.504 -9.164 1.00 62.53 97 HIS A C 1
ATOM 777 O O . HIS A 1 97 ? -17.286 9.296 -10.121 1.00 62.53 97 HIS A O 1
ATOM 783 N N . LYS A 1 98 ? -16.844 10.407 -8.226 1.00 58.56 98 LYS A N 1
ATOM 784 C CA . LYS A 1 98 ? -17.819 11.461 -8.476 1.00 58.56 98 LYS A CA 1
ATOM 785 C C . LYS A 1 98 ? -17.123 12.436 -9.425 1.00 58.56 98 LYS A C 1
ATOM 787 O O . LYS A 1 98 ? -16.107 13.009 -9.019 1.00 58.56 98 LYS A O 1
ATOM 792 N N . PRO A 1 99 ? -17.580 12.587 -10.679 1.00 64.00 99 PRO A N 1
ATOM 793 C CA . PRO A 1 99 ? -17.039 13.637 -11.523 1.00 64.00 99 PRO A CA 1
ATOM 794 C C . PRO A 1 99 ? -17.192 14.970 -10.778 1.00 64.00 99 PRO A C 1
ATOM 796 O O . PRO A 1 99 ? -18.151 15.137 -10.011 1.00 64.00 99 PRO A O 1
ATOM 799 N N . PRO A 1 100 ? -16.226 15.890 -10.919 1.00 63.22 100 PRO A N 1
ATOM 800 C CA . PRO A 1 100 ? -16.317 17.179 -10.256 1.00 63.22 100 PRO A CA 1
ATOM 801 C C . PRO A 1 100 ? -17.654 17.827 -10.633 1.00 63.22 100 PRO A C 1
ATOM 803 O O . PRO A 1 100 ? -18.075 17.763 -11.784 1.00 63.22 100 PRO A O 1
ATOM 806 N N . ALA A 1 101 ? -18.353 18.410 -9.655 1.00 62.97 101 ALA A N 1
ATOM 807 C CA . ALA A 1 101 ? -19.677 18.996 -9.891 1.00 62.97 101 ALA A CA 1
ATOM 808 C C . ALA A 1 101 ? -19.642 20.100 -10.969 1.00 62.97 101 ALA A C 1
ATOM 810 O O . ALA A 1 101 ? -20.638 20.343 -11.648 1.00 62.97 101 ALA A O 1
ATOM 811 N N . PHE A 1 102 ? -18.469 20.703 -11.162 1.00 60.84 102 PHE A N 1
ATOM 812 C CA . PHE A 1 102 ? -18.195 21.740 -12.140 1.00 60.84 102 PHE A CA 1
ATOM 813 C C . PHE A 1 102 ? -16.984 21.339 -12.986 1.00 60.84 102 PHE A C 1
ATOM 815 O O . PHE A 1 102 ? -15.994 20.818 -12.467 1.00 60.84 102 PHE A O 1
ATOM 822 N N . GLY A 1 103 ? -17.061 21.566 -14.296 1.00 59.81 103 GLY A N 1
ATOM 823 C CA . GLY A 1 103 ? -15.909 21.469 -15.184 1.00 59.81 103 GLY A CA 1
ATOM 824 C C . GLY A 1 103 ? -14.876 22.556 -14.872 1.00 59.81 103 GLY A C 1
ATOM 825 O O . GLY A 1 103 ? -15.158 23.507 -14.147 1.00 59.81 103 GLY A O 1
ATOM 826 N N . LEU A 1 104 ? -13.687 22.451 -15.468 1.00 60.59 104 LEU A N 1
ATOM 827 C CA . LEU A 1 104 ? -12.596 23.428 -15.300 1.00 60.59 104 LEU A CA 1
ATOM 828 C C . LEU A 1 104 ? -13.003 24.873 -15.661 1.00 60.59 104 LEU A C 1
ATOM 830 O O . LEU A 1 104 ? -12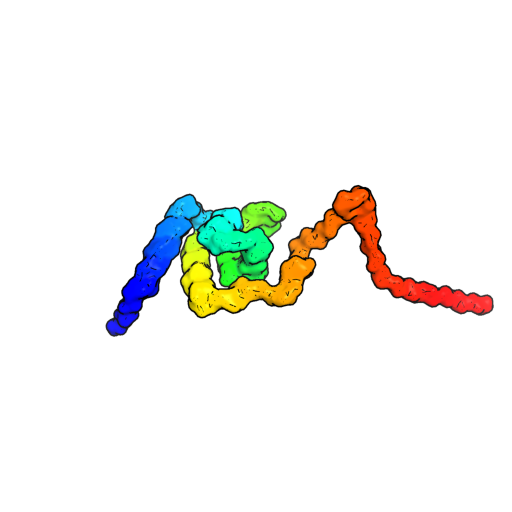.392 25.818 -15.180 1.00 60.59 104 LEU A O 1
ATOM 834 N N . ASN A 1 105 ? -14.073 25.031 -16.447 1.00 65.31 105 ASN A N 1
ATOM 835 C CA . ASN A 1 105 ? -14.653 26.314 -16.851 1.00 65.31 105 ASN A CA 1
ATOM 836 C C . ASN A 1 105 ? -15.789 26.805 -15.924 1.00 65.31 105 ASN A C 1
ATOM 838 O O . ASN A 1 105 ? -16.543 27.693 -16.306 1.00 65.31 105 ASN A O 1
ATOM 842 N N . GLY A 1 106 ? -16.006 26.181 -14.759 1.00 56.62 106 GLY A N 1
ATOM 843 C CA . GLY A 1 106 ? -17.096 26.531 -13.835 1.00 56.62 106 GLY A CA 1
ATOM 844 C C . GLY A 1 106 ? -18.500 26.098 -14.283 1.00 56.62 106 GLY A C 1
ATOM 845 O O . GLY A 1 106 ? -19.461 26.278 -13.541 1.00 56.62 106 GLY A O 1
ATOM 846 N N . ALA A 1 107 ? -18.644 25.491 -15.465 1.00 55.03 107 ALA A N 1
ATOM 847 C CA . ALA A 1 107 ? -19.925 24.984 -15.955 1.00 55.03 107 ALA A CA 1
ATOM 848 C C . ALA A 1 107 ? -20.314 23.659 -15.262 1.00 55.03 107 ALA A C 1
ATOM 850 O O . ALA A 1 107 ? -19.458 22.775 -15.137 1.00 55.03 107 ALA A O 1
ATOM 851 N N . PRO A 1 108 ? -21.583 23.465 -14.852 1.00 53.91 108 PRO A N 1
ATOM 852 C CA . PRO A 1 108 ? -22.054 22.187 -14.323 1.00 53.91 108 PRO A CA 1
ATOM 853 C C . PRO A 1 108 ? -21.883 21.067 -15.357 1.00 53.91 108 PRO A C 1
ATOM 855 O O . PRO A 1 108 ? -22.284 21.213 -16.514 1.00 53.91 108 PRO A O 1
ATOM 858 N N . LEU A 1 109 ? -21.312 19.929 -14.952 1.00 57.38 109 LEU A N 1
ATOM 859 C CA . LEU A 1 109 ? -21.225 18.757 -15.828 1.00 57.38 109 LEU A CA 1
ATOM 860 C C . LEU A 1 109 ? -22.609 18.100 -15.932 1.00 57.38 109 LEU A C 1
ATOM 862 O O . LEU A 1 109 ? -23.003 17.314 -15.071 1.00 57.38 109 LEU A O 1
ATOM 866 N N . VAL A 1 110 ? -23.362 18.414 -16.987 1.00 56.78 110 VAL A N 1
ATOM 867 C CA . VAL A 1 110 ? -24.658 17.774 -17.256 1.00 56.78 110 VAL A CA 1
ATOM 868 C C . VAL A 1 110 ? -24.411 16.334 -17.699 1.00 56.78 110 VAL A C 1
ATOM 870 O O . VAL A 1 110 ? -23.886 16.077 -18.781 1.00 56.78 110 VAL A O 1
ATOM 873 N N . HIS A 1 111 ? -24.784 15.376 -16.855 1.00 52.31 111 HIS A N 1
ATOM 874 C CA . HIS A 1 111 ? -24.737 13.964 -17.209 1.00 52.31 111 HIS A CA 1
ATOM 875 C C . HIS A 1 111 ? -25.948 13.689 -18.099 1.00 52.31 111 HIS A C 1
ATOM 877 O O . HIS A 1 111 ? -27.071 13.589 -17.606 1.00 52.31 111 HIS A O 1
ATOM 883 N N . ARG A 1 112 ? -25.753 13.607 -19.419 1.00 45.69 112 ARG A N 1
ATOM 884 C CA . ARG A 1 112 ? -26.797 13.092 -20.313 1.00 45.69 112 ARG A CA 1
ATOM 885 C C . ARG A 1 112 ? -26.983 11.602 -20.012 1.00 45.69 112 ARG A C 1
ATOM 887 O O . ARG A 1 112 ? -26.188 10.780 -20.455 1.00 45.69 112 ARG A O 1
ATOM 894 N N . GLY A 1 113 ? -27.995 11.269 -19.211 1.00 39.25 113 GLY A N 1
ATOM 895 C CA . GLY A 1 113 ? -28.489 9.897 -19.091 1.00 39.25 113 GLY A CA 1
ATOM 896 C C . GLY A 1 113 ? -29.049 9.400 -20.434 1.00 39.25 113 GLY A C 1
ATOM 897 O O . GLY A 1 113 ? -29.380 10.224 -21.293 1.00 39.25 113 GLY A O 1
ATOM 898 N N . PRO A 1 114 ? -29.138 8.076 -20.653 1.00 41.88 114 PRO A N 1
ATOM 899 C CA . PRO A 1 114 ? -29.693 7.535 -21.887 1.00 41.88 114 PRO A CA 1
ATOM 900 C C . PRO A 1 114 ? -31.167 7.937 -22.014 1.00 41.88 114 PRO A C 1
ATOM 902 O O . PRO A 1 114 ? -31.933 7.835 -21.055 1.00 41.88 114 PRO A O 1
ATOM 905 N N . ALA A 1 115 ? -31.545 8.416 -23.200 1.00 42.91 115 ALA A N 1
ATOM 906 C CA . ALA A 1 115 ? -32.908 8.792 -23.539 1.00 42.91 115 ALA A CA 1
ATOM 907 C C . ALA A 1 1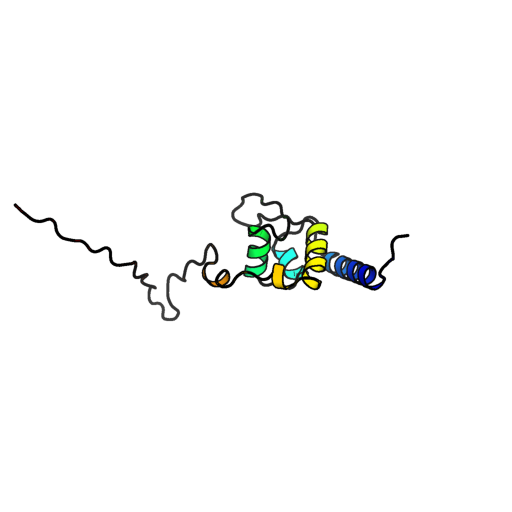15 ? -33.842 7.583 -23.368 1.00 42.91 115 ALA A C 1
ATOM 909 O O . ALA A 1 115 ? -33.832 6.667 -24.188 1.00 42.91 115 ALA A O 1
ATOM 910 N N . GLN A 1 116 ? -34.642 7.568 -22.301 1.00 41.09 116 GLN A N 1
ATOM 911 C CA . GLN A 1 116 ? -35.805 6.691 -22.233 1.00 41.09 116 GLN A CA 1
ATOM 912 C C . GLN A 1 116 ? -36.828 7.232 -23.232 1.00 41.09 116 GLN A C 1
ATOM 914 O O . GLN A 1 116 ? -37.342 8.340 -23.078 1.00 41.09 116 GLN A O 1
ATOM 919 N N . SER A 1 117 ? -37.068 6.471 -24.295 1.00 45.41 117 SER A N 1
ATOM 920 C CA . SER A 1 117 ? -38.124 6.727 -25.264 1.00 45.41 117 SER A CA 1
ATOM 921 C C . SER A 1 117 ? -39.483 6.662 -24.564 1.00 45.41 117 SER A C 1
ATOM 923 O O . SER A 1 117 ? -40.011 5.579 -24.315 1.00 45.41 117 SER A O 1
ATOM 925 N N . LEU A 1 118 ? -40.047 7.823 -24.244 1.00 44.09 118 LEU A N 1
ATOM 926 C CA . LEU A 1 118 ? -41.459 7.965 -23.907 1.00 44.09 118 LEU A CA 1
ATOM 927 C C . LEU A 1 118 ? -42.266 7.829 -25.204 1.00 44.09 118 LEU A C 1
ATOM 929 O O . LEU A 1 118 ? -42.419 8.788 -25.957 1.00 44.09 118 LEU A O 1
ATOM 933 N N . LEU A 1 119 ? -42.755 6.620 -25.480 1.00 49.22 119 LEU A N 1
ATOM 934 C CA . LEU A 1 119 ? -43.898 6.434 -26.372 1.00 49.22 119 LEU A CA 1
ATOM 935 C C . LEU A 1 119 ? -45.130 7.067 -25.698 1.00 49.22 119 LEU A C 1
ATOM 937 O O . LEU A 1 119 ? -45.404 6.741 -24.539 1.00 49.22 119 LEU A O 1
ATOM 941 N N . PRO A 1 120 ? -45.872 7.970 -26.361 1.00 48.62 120 PRO A N 1
ATOM 942 C CA . PRO A 1 120 ? -47.116 8.486 -25.805 1.00 48.62 120 PRO A CA 1
ATOM 943 C C . PRO A 1 120 ? -48.203 7.395 -25.836 1.00 48.62 120 PRO A C 1
ATOM 945 O O . PRO A 1 120 ? -48.262 6.621 -26.795 1.00 48.62 120 PRO A O 1
ATOM 948 N N . PRO A 1 121 ? -49.085 7.318 -24.822 1.00 44.19 121 PRO A N 1
ATOM 949 C CA . PRO A 1 121 ? -50.197 6.380 -24.843 1.00 44.19 121 PRO A CA 1
ATOM 950 C C . PRO A 1 121 ? -51.209 6.782 -25.923 1.00 44.19 121 PRO A C 1
ATOM 952 O O . PRO A 1 121 ? -51.633 7.937 -26.001 1.00 44.19 121 PRO A O 1
ATOM 955 N N . ALA A 1 122 ? -51.600 5.807 -26.744 1.00 45.69 122 ALA A N 1
ATOM 956 C CA . ALA A 1 122 ? -52.700 5.930 -27.689 1.00 45.69 122 ALA A CA 1
ATOM 957 C C . ALA A 1 122 ? -53.992 6.284 -26.933 1.00 45.69 122 ALA A C 1
ATOM 959 O O . ALA A 1 122 ? -54.393 5.575 -26.008 1.00 45.69 122 ALA A O 1
ATOM 960 N N . ARG A 1 123 ? -54.625 7.398 -27.310 1.00 45.22 123 ARG A N 1
ATOM 961 C CA . ARG A 1 123 ? -55.997 7.715 -26.898 1.00 45.22 123 ARG A CA 1
ATOM 962 C C . ARG A 1 123 ? -56.970 6.881 -27.735 1.00 45.22 123 ARG A C 1
ATOM 964 O O . ARG A 1 123 ? -56.794 6.804 -28.949 1.00 45.22 123 ARG A O 1
ATOM 971 N N . LEU A 1 124 ? -57.950 6.281 -27.056 1.00 45.50 124 LEU A N 1
ATOM 972 C CA . LEU A 1 124 ? -59.198 5.772 -27.638 1.00 45.50 124 LEU A CA 1
ATOM 973 C C . LEU A 1 124 ? -60.059 6.930 -28.153 1.00 45.50 124 LEU A C 1
ATOM 975 O O . LEU A 1 124 ? -60.011 8.010 -27.514 1.00 45.50 124 LEU A O 1
#

pLDDT: mean 80.03, std 17.7, range [39.25, 96.31]

Secondary structure (DSSP, 8-state):
-----HHHHHHHHHHHHHHTTS-SSBPHHHHHHHTT--HHHHHHHHHTTSS--EE---SSS-EEB-HHHHHHHHHHHHH-TTTTSPPTTTTTS-TT----SB-TTS-B----------PPPPP-

Foldseek 3Di:
DPPDPVVVVVLLVVLCVLCVVADFQHFLVSLCVSLVHDPLLSCVCDVVVVQPWQACVDPPRRTTHGSVSSSVSSVVCVVCVPVSDDDPCCVVPPVPPPPPCADPVRHGDDDPDDDDDPDDDDDD

Sequence (124 aa):
MKKVNPVQDALEREIQDLLAPYPDPMGRTGFRKACRIGTRTSIYLLQSGLVPCENTGKQTRCYKIAKSDVAAYLRRRLAEPVYYTPPSGWYKNYPNHKPPAFGLNGAPLVHRGPAQSLLPPARL

Radius of gyration: 22.47 Å; chains: 1; bounding box: 81×56×41 Å